Protein AF-A0A3C0BGJ5-F1 (afdb_monomer)

Solvent-accessible surface area (backbone atoms only — not comparable to full-atom values): 3930 Å² total; per-residue (Å²): 140,84,84,60,57,54,64,50,40,46,70,60,42,72,84,54,94,68,63,49,70,70,58,45,29,57,76,68,72,47,84,73,90,48,78,89,38,69,70,49,48,52,50,50,50,50,52,53,42,54,47,40,53,63,78,36,54,93,74,60,83,131

Mean predicted aligned error: 3.68 Å

Foldseek 3Di:
DDDDLQVLVCVLCVPDPDRDLVVLCVVVVNDQPDPPDPVSSVVSSVVSSVVSCVSCVVPDDD

pLDDT: mean 91.86, std 8.79, range [60.19, 97.75]

Sequence (62 aa):
KAIDTLNLSRWAYPTSAHHGLQYLAQAMNIEAKNAHRACDDARVCSEVFLRCIKDTESVQKL

Structure (mmCIF, N/CA/C/O backbone):
data_AF-A0A3C0BGJ5-F1
#
_entry.id   AF-A0A3C0BGJ5-F1
#
loop_
_atom_site.group_PDB
_atom_site.id
_atom_site.type_symbol
_atom_site.label_atom_id
_atom_site.label_alt_id
_atom_site.label_comp_id
_atom_site.label_asym_id
_atom_site.label_entity_id
_atom_site.label_seq_id
_atom_site.pdbx_PDB_ins_code
_atom_site.Cartn_x
_atom_site.Cartn_y
_atom_site.Cartn_z
_atom_site.occupancy
_atom_site.B_iso_or_equiv
_atom_site.auth_seq_id
_atom_site.auth_comp_id
_atom_site.auth_asym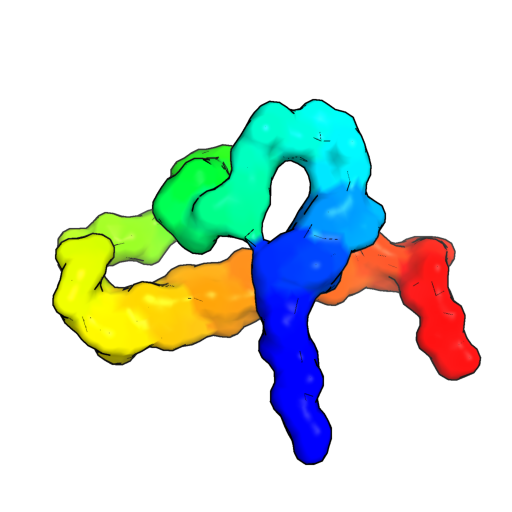_id
_atom_site.auth_atom_id
_atom_site.pdbx_PDB_model_num
ATOM 1 N N . LYS A 1 1 ? -15.579 -8.895 -9.361 1.00 79.00 1 LYS A N 1
ATOM 2 C CA . LYS A 1 1 ? -15.383 -7.532 -8.797 1.00 79.00 1 LYS A CA 1
ATOM 3 C C . LYS A 1 1 ? -13.920 -7.397 -8.393 1.00 79.00 1 LYS A C 1
ATOM 5 O O . LYS A 1 1 ? -13.348 -8.410 -8.018 1.00 79.00 1 LYS A O 1
ATOM 10 N N . ALA A 1 2 ? -13.335 -6.206 -8.495 1.00 88.00 2 ALA A N 1
ATOM 11 C CA . ALA A 1 2 ? -11.956 -5.929 -8.083 1.00 88.00 2 ALA A C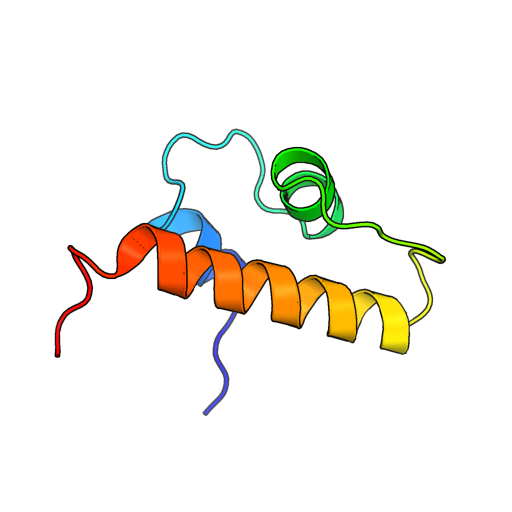A 1
ATOM 12 C C . ALA A 1 2 ? -11.946 -4.975 -6.878 1.00 88.00 2 ALA A C 1
ATOM 14 O O . ALA A 1 2 ? -12.911 -4.230 -6.693 1.00 88.00 2 ALA A O 1
ATOM 15 N N . ILE A 1 3 ? -10.880 -5.015 -6.074 1.00 91.25 3 ILE A N 1
ATOM 16 C CA . ILE A 1 3 ? -10.644 -4.072 -4.973 1.00 91.25 3 ILE A CA 1
ATOM 17 C C . ILE A 1 3 ? -9.612 -3.048 -5.436 1.00 91.25 3 ILE A C 1
ATOM 19 O O . ILE A 1 3 ? -8.574 -3.415 -5.980 1.00 91.25 3 ILE A O 1
ATOM 23 N N . ASP A 1 4 ? -9.903 -1.772 -5.203 1.00 94.75 4 ASP A N 1
ATOM 24 C CA . ASP A 1 4 ? -8.950 -0.689 -5.409 1.00 94.75 4 ASP A CA 1
ATOM 25 C C . ASP A 1 4 ? -8.122 -0.473 -4.133 1.00 94.75 4 ASP A C 1
ATOM 27 O O . ASP A 1 4 ? -8.614 0.067 -3.135 1.00 94.75 4 ASP A O 1
ATOM 31 N N . THR A 1 5 ? -6.856 -0.896 -4.171 1.00 95.56 5 THR A N 1
ATOM 32 C CA . THR A 1 5 ? -5.909 -0.767 -3.055 1.00 95.56 5 THR A CA 1
ATOM 33 C C . THR A 1 5 ? -5.690 0.691 -2.639 1.00 95.56 5 THR A C 1
ATOM 35 O O . THR A 1 5 ? -5.418 0.948 -1.468 1.00 95.56 5 THR A O 1
ATOM 38 N N . LEU A 1 6 ? -5.879 1.670 -3.537 1.00 95.94 6 LEU A N 1
ATOM 39 C CA . LEU A 1 6 ? -5.780 3.088 -3.184 1.00 95.94 6 LEU A CA 1
ATOM 40 C C . LEU A 1 6 ? -6.864 3.468 -2.171 1.00 95.94 6 LEU A C 1
ATOM 42 O O . LEU A 1 6 ? -6.567 4.031 -1.118 1.00 95.94 6 LEU A O 1
ATOM 46 N N . ASN A 1 7 ? -8.117 3.122 -2.466 1.00 96.31 7 ASN A N 1
ATOM 47 C CA . ASN A 1 7 ? -9.238 3.407 -1.573 1.00 96.31 7 ASN A CA 1
ATOM 48 C C . ASN A 1 7 ? -9.163 2.583 -0.285 1.00 96.31 7 ASN A C 1
ATOM 50 O O . ASN A 1 7 ? -9.433 3.120 0.789 1.00 96.31 7 ASN A O 1
ATOM 54 N N . LEU A 1 8 ? -8.718 1.326 -0.370 1.00 96.62 8 LEU A N 1
ATOM 55 C CA . LEU A 1 8 ? -8.463 0.510 0.817 1.00 96.62 8 LEU A CA 1
ATOM 56 C C . LEU A 1 8 ? -7.423 1.167 1.734 1.00 96.62 8 LEU A C 1
ATOM 58 O O . LEU A 1 8 ? -7.654 1.292 2.933 1.00 96.62 8 LEU A O 1
ATOM 62 N N . SER A 1 9 ? -6.308 1.641 1.174 1.00 97.50 9 SER A N 1
ATOM 63 C CA . SER A 1 9 ? -5.239 2.264 1.958 1.00 97.50 9 SER A CA 1
ATOM 64 C C . SER A 1 9 ? -5.667 3.580 2.618 1.00 97.50 9 SER A C 1
ATOM 66 O O . SER A 1 9 ? -5.189 3.891 3.702 1.00 97.50 9 SER A O 1
ATOM 68 N N . ARG A 1 10 ? -6.583 4.345 2.004 1.00 97.75 10 ARG A N 1
ATOM 69 C CA . ARG A 1 10 ? -7.172 5.561 2.602 1.00 97.75 10 ARG A CA 1
ATOM 70 C C . ARG A 1 10 ? -8.002 5.252 3.833 1.00 97.75 10 ARG A C 1
ATOM 72 O O . ARG A 1 10 ? -7.953 5.992 4.807 1.00 97.75 10 ARG A O 1
ATOM 79 N N . TRP A 1 11 ? -8.751 4.158 3.785 1.00 97.00 11 TRP A N 1
ATOM 80 C CA . TRP A 1 11 ? -9.494 3.684 4.942 1.00 97.00 11 TRP A CA 1
ATOM 81 C C . TRP A 1 11 ? -8.565 3.107 6.018 1.00 97.00 11 TRP A C 1
ATOM 83 O O . TRP A 1 11 ? -8.751 3.405 7.194 1.00 97.00 11 TRP A O 1
ATOM 93 N N . ALA A 1 12 ? -7.551 2.331 5.623 1.00 96.94 12 ALA A N 1
ATOM 94 C CA . ALA A 1 12 ? -6.612 1.705 6.553 1.00 96.94 12 ALA A CA 1
ATOM 95 C C . ALA A 1 12 ? -5.685 2.716 7.252 1.00 96.94 12 ALA A C 1
ATOM 97 O O . ALA A 1 12 ? -5.365 2.548 8.426 1.00 96.94 12 ALA A O 1
ATOM 98 N N . TYR A 1 13 ? -5.276 3.779 6.553 1.00 96.75 13 TYR A N 1
ATOM 99 C CA . TYR A 1 13 ? -4.306 4.767 7.038 1.00 96.75 13 TYR A CA 1
ATOM 100 C C . TYR A 1 13 ? -4.824 6.20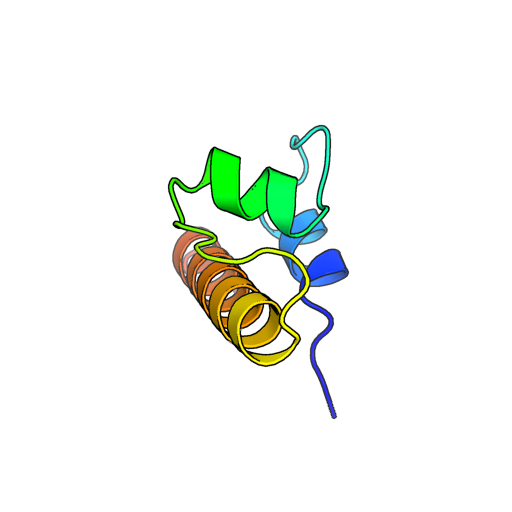5 6.864 1.00 96.75 13 TYR A C 1
ATOM 102 O O . TYR A 1 13 ? -4.229 6.988 6.122 1.00 96.75 13 TYR A O 1
ATOM 110 N N . PRO A 1 14 ? -5.916 6.598 7.541 1.00 96.12 14 PRO A N 1
ATOM 111 C CA . PRO A 1 14 ? -6.613 7.863 7.281 1.00 96.12 14 PRO A CA 1
ATOM 112 C C . PRO A 1 14 ? -5.787 9.120 7.597 1.00 96.12 14 PRO A C 1
ATOM 114 O O . PRO A 1 14 ? -6.129 10.212 7.155 1.00 96.12 14 PRO A O 1
ATOM 117 N N . THR A 1 15 ? -4.706 8.981 8.366 1.00 95.88 15 THR A N 1
ATOM 118 C CA . THR A 1 15 ? -3.783 10.067 8.724 1.00 95.88 15 THR A CA 1
ATOM 119 C C . THR A 1 15 ? -2.554 10.146 7.812 1.00 95.88 15 THR A C 1
ATOM 121 O O . THR A 1 15 ? -1.713 11.025 7.998 1.00 95.88 15 THR A O 1
ATOM 124 N N . SER A 1 16 ? -2.423 9.240 6.837 1.00 95.62 16 SER A N 1
ATOM 125 C CA . SER A 1 16 ? -1.305 9.232 5.894 1.00 95.62 16 SER A CA 1
ATOM 126 C C . SER A 1 16 ? -1.374 10.430 4.945 1.00 95.62 16 SER A C 1
ATOM 128 O O . SER A 1 16 ? -2.425 10.735 4.385 1.00 95.62 16 SER A O 1
ATOM 130 N N . ALA A 1 17 ? -0.241 11.098 4.713 1.00 93.56 17 ALA A N 1
ATOM 131 C CA . ALA A 1 17 ? -0.179 12.244 3.800 1.00 93.56 17 ALA A CA 1
ATOM 132 C C . ALA A 1 17 ? -0.395 11.839 2.330 1.00 93.56 17 ALA A C 1
ATOM 134 O O . ALA A 1 17 ? -0.944 12.603 1.534 1.00 93.56 17 ALA A O 1
ATOM 135 N N . HIS A 1 18 ? 0.033 10.628 1.963 1.00 96.38 18 HIS A N 1
ATOM 136 C CA . HIS A 1 18 ? -0.062 10.106 0.605 1.00 96.38 18 HIS A CA 1
ATOM 137 C C . HIS A 1 18 ? -0.455 8.626 0.602 1.00 96.38 18 HIS A C 1
ATOM 139 O O . HIS A 1 18 ? -0.216 7.887 1.554 1.00 96.38 18 HIS A O 1
ATOM 145 N N . HIS A 1 19 ? -1.048 8.189 -0.509 1.00 97.38 19 HIS A N 1
ATOM 146 C CA . HIS A 1 19 ? -1.524 6.813 -0.702 1.00 97.38 19 HIS A CA 1
ATOM 147 C C . HIS A 1 19 ? -1.057 6.199 -2.029 1.00 97.38 19 HIS A C 1
ATOM 149 O O . HIS A 1 19 ? -1.567 5.174 -2.471 1.00 97.38 19 HIS A O 1
ATOM 155 N N . GLY A 1 20 ? -0.097 6.842 -2.699 1.00 95.69 20 GLY A N 1
ATOM 156 C CA . GLY A 1 20 ? 0.509 6.289 -3.905 1.00 95.69 20 GLY A CA 1
ATOM 157 C C . GLY A 1 20 ? 1.305 5.025 -3.585 1.00 95.69 20 GLY A C 1
ATOM 158 O O . GLY A 1 20 ? 1.908 4.929 -2.516 1.00 95.69 20 GLY A O 1
ATOM 159 N N . LEU A 1 21 ? 1.341 4.082 -4.529 1.00 94.56 21 LEU A N 1
ATOM 160 C CA . LEU A 1 21 ? 1.968 2.771 -4.341 1.00 94.56 21 LEU A CA 1
ATOM 161 C C . LEU A 1 21 ? 3.414 2.876 -3.832 1.00 94.56 21 LEU A C 1
ATOM 163 O O . LEU A 1 21 ? 3.755 2.244 -2.840 1.00 94.56 21 LEU A O 1
ATOM 167 N N . GLN A 1 22 ? 4.230 3.730 -4.457 1.00 92.94 22 GLN A N 1
ATOM 168 C CA . GLN A 1 22 ? 5.634 3.912 -4.082 1.00 92.94 22 GLN A CA 1
ATOM 169 C C . GLN A 1 22 ? 5.800 4.493 -2.672 1.00 92.94 22 GLN A C 1
ATOM 171 O O . GLN A 1 22 ? 6.672 4.062 -1.922 1.00 92.94 22 GLN A O 1
ATOM 176 N N . TYR A 1 23 ? 4.948 5.455 -2.303 1.00 95.44 23 TYR A N 1
ATOM 177 C CA . TYR A 1 23 ? 4.975 6.068 -0.977 1.00 95.44 23 TYR A CA 1
ATOM 178 C C . TYR A 1 23 ? 4.608 5.049 0.103 1.00 95.44 23 TYR A C 1
ATOM 180 O O . TYR A 1 23 ? 5.316 4.923 1.098 1.00 95.44 23 TYR A O 1
ATOM 188 N N . LEU A 1 24 ? 3.529 4.289 -0.113 1.00 96.50 24 LEU A N 1
ATOM 189 C CA . LEU A 1 24 ? 3.099 3.252 0.822 1.00 96.50 24 LEU A CA 1
ATOM 190 C C . LEU A 1 24 ? 4.135 2.132 0.922 1.00 96.50 24 LEU A C 1
ATOM 192 O O . LEU A 1 24 ? 4.452 1.707 2.027 1.00 96.50 24 LEU A O 1
ATOM 196 N N . ALA A 1 25 ? 4.716 1.708 -0.201 1.00 95.00 25 ALA A N 1
ATOM 197 C CA . ALA A 1 25 ? 5.783 0.716 -0.210 1.00 95.00 25 ALA A CA 1
ATOM 198 C C . ALA A 1 25 ? 6.980 1.176 0.632 1.00 95.00 25 ALA A C 1
ATOM 200 O O . ALA A 1 25 ? 7.426 0.444 1.513 1.00 95.00 25 ALA A O 1
ATOM 201 N N . GLN A 1 26 ? 7.434 2.419 0.446 1.00 94.94 26 GLN A N 1
ATOM 202 C CA . GLN A 1 26 ? 8.511 2.994 1.250 1.00 94.94 26 GLN A CA 1
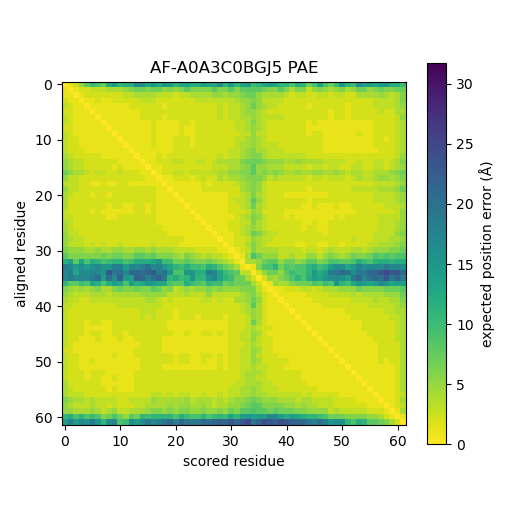ATOM 203 C C . GLN A 1 26 ? 8.138 3.071 2.739 1.00 94.94 26 GLN A C 1
ATOM 205 O O . GLN A 1 26 ? 8.919 2.639 3.583 1.00 94.94 26 GLN A O 1
ATOM 210 N N . ALA A 1 27 ? 6.941 3.565 3.072 1.00 95.19 27 ALA A N 1
ATOM 211 C CA . ALA A 1 27 ? 6.469 3.668 4.455 1.00 95.19 27 ALA A CA 1
ATOM 212 C C . ALA A 1 27 ? 6.350 2.297 5.151 1.00 95.19 27 ALA A C 1
ATOM 214 O O . ALA A 1 27 ? 6.526 2.190 6.363 1.00 95.19 27 ALA A O 1
ATOM 215 N N . MET A 1 28 ? 6.072 1.242 4.384 1.00 95.25 28 MET A N 1
ATOM 216 C CA . MET A 1 28 ? 5.917 -0.130 4.871 1.00 95.25 28 MET A CA 1
ATOM 217 C C . MET A 1 28 ? 7.210 -0.953 4.811 1.00 95.25 28 MET A C 1
ATOM 219 O O . MET A 1 28 ? 7.180 -2.121 5.201 1.00 95.25 28 MET A O 1
ATOM 223 N N . ASN A 1 29 ? 8.325 -0.366 4.356 1.00 95.56 29 ASN A N 1
ATOM 224 C CA . ASN A 1 29 ? 9.587 -1.056 4.062 1.00 95.56 29 ASN A CA 1
ATOM 225 C C . ASN A 1 29 ? 9.438 -2.220 3.058 1.00 95.56 29 ASN A C 1
ATOM 227 O O . ASN A 1 29 ? 10.088 -3.255 3.189 1.00 95.56 29 ASN A O 1
ATOM 231 N N . ILE A 1 30 ? 8.577 -2.055 2.052 1.00 94.50 30 ILE A N 1
ATOM 232 C CA . ILE A 1 30 ? 8.422 -2.978 0.925 1.00 94.50 30 ILE A CA 1
ATOM 233 C C . ILE A 1 30 ? 9.407 -2.571 -0.173 1.00 94.50 30 ILE A C 1
ATOM 235 O O . ILE A 1 30 ? 9.377 -1.447 -0.677 1.00 94.50 30 ILE A O 1
ATOM 239 N N . GLU A 1 31 ? 10.277 -3.496 -0.568 1.00 90.69 31 GLU A N 1
ATOM 240 C CA . GLU A 1 31 ? 11.255 -3.261 -1.628 1.00 90.69 31 GLU A CA 1
ATOM 241 C C . GLU A 1 31 ? 10.558 -3.190 -2.998 1.00 90.69 31 GLU A C 1
ATOM 243 O O . GLU A 1 31 ? 9.891 -4.141 -3.416 1.00 90.69 31 GLU A O 1
ATOM 248 N N . ALA A 1 32 ? 10.752 -2.088 -3.725 1.00 85.38 32 ALA A N 1
ATOM 249 C CA . ALA A 1 32 ? 10.415 -1.956 -5.142 1.00 85.38 32 ALA A CA 1
ATOM 250 C C . ALA A 1 32 ? 11.721 -2.037 -5.943 1.00 85.38 32 ALA A C 1
ATOM 252 O O . ALA A 1 32 ? 12.515 -1.098 -5.943 1.00 85.38 32 ALA A O 1
ATOM 253 N N . LYS A 1 33 ? 11.984 -3.191 -6.565 1.00 74.50 33 LYS A N 1
ATOM 254 C CA . LYS A 1 33 ? 13.281 -3.494 -7.197 1.00 74.50 33 LYS A CA 1
ATOM 255 C C . LYS A 1 33 ? 13.446 -2.773 -8.525 1.00 74.50 33 LYS A C 1
ATOM 257 O O . LYS A 1 33 ? 14.533 -2.319 -8.850 1.00 74.50 33 LYS A O 1
ATOM 262 N N . ASN A 1 34 ? 12.369 -2.713 -9.301 1.00 74.44 34 ASN A N 1
ATOM 263 C CA . ASN A 1 34 ? 12.303 -2.034 -10.586 1.00 74.44 34 ASN A CA 1
ATOM 264 C C . ASN A 1 34 ? 10.914 -1.410 -10.707 1.00 74.44 34 ASN A C 1
ATOM 266 O O . ASN A 1 34 ? 10.075 -1.912 -11.466 1.00 74.44 34 ASN A O 1
ATOM 270 N N . ALA A 1 3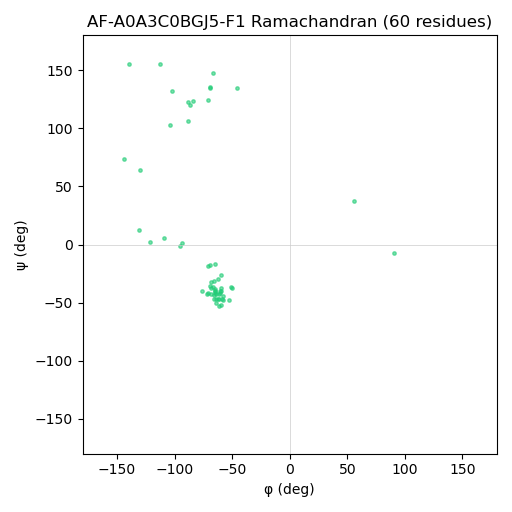5 ? 10.685 -0.326 -9.958 1.00 60.75 35 ALA A N 1
ATOM 271 C CA . ALA A 1 35 ? 9.546 0.553 -10.198 1.00 60.75 35 ALA A CA 1
ATOM 272 C C . ALA A 1 35 ? 9.472 0.830 -11.712 1.00 60.75 35 ALA A C 1
ATO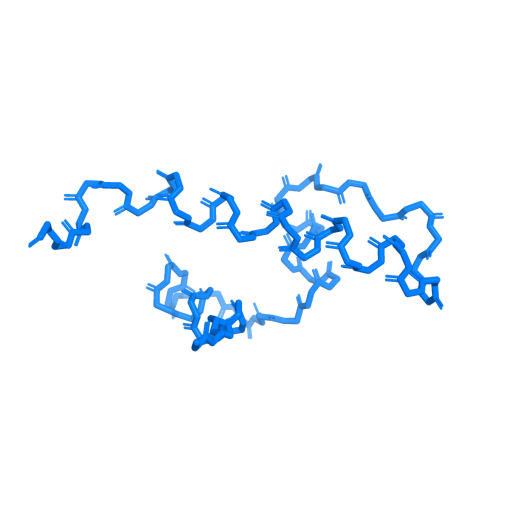M 274 O O . ALA A 1 35 ? 10.516 1.029 -12.335 1.00 60.75 35 ALA A O 1
ATOM 275 N N . HIS A 1 36 ? 8.275 0.755 -12.306 1.00 62.31 36 HIS A N 1
ATOM 276 C CA . HIS A 1 36 ? 7.987 0.820 -13.757 1.00 62.31 36 HIS A CA 1
ATOM 277 C C . HIS A 1 36 ? 7.957 -0.512 -14.525 1.00 62.31 36 HIS A C 1
ATOM 279 O O . HIS A 1 36 ? 7.536 -0.524 -15.685 1.00 62.31 36 HIS A O 1
ATOM 285 N N . ARG A 1 37 ? 8.331 -1.652 -13.924 1.00 80.75 37 ARG A N 1
ATOM 286 C CA . ARG A 1 37 ? 7.927 -2.956 -14.478 1.00 80.75 37 ARG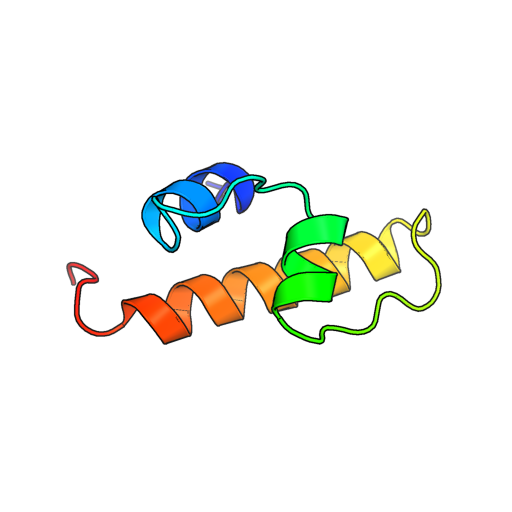 A CA 1
ATOM 287 C C . ARG A 1 37 ? 6.562 -3.326 -13.921 1.00 80.75 37 ARG A C 1
ATOM 289 O O . ARG A 1 37 ? 6.444 -3.566 -12.727 1.00 80.75 37 ARG A O 1
ATOM 296 N N . ALA A 1 38 ? 5.580 -3.511 -14.801 1.00 85.75 38 ALA A N 1
ATOM 297 C CA . ALA A 1 38 ? 4.213 -3.866 -14.413 1.00 85.75 38 ALA A CA 1
ATOM 298 C C . ALA A 1 38 ? 4.134 -5.079 -13.462 1.00 85.75 38 ALA A C 1
ATOM 300 O O . ALA A 1 38 ? 3.322 -5.089 -12.543 1.00 85.75 38 ALA A O 1
ATOM 301 N N . CYS A 1 39 ? 5.002 -6.086 -13.634 1.00 88.56 39 CYS A N 1
ATOM 302 C CA . CYS A 1 39 ? 5.068 -7.228 -12.715 1.00 88.56 39 CYS A CA 1
ATOM 303 C C . CYS A 1 39 ? 5.566 -6.849 -11.311 1.00 88.56 39 CYS A C 1
ATOM 305 O O . CYS A 1 39 ? 5.099 -7.421 -10.329 1.00 88.56 39 CYS A O 1
ATOM 307 N N . ASP A 1 40 ? 6.516 -5.917 -11.210 1.00 89.25 40 ASP A N 1
ATOM 308 C CA . ASP A 1 40 ? 7.011 -5.446 -9.915 1.00 89.25 40 ASP A CA 1
ATOM 309 C C . ASP A 1 40 ? 5.955 -4.575 -9.228 1.00 89.25 40 ASP A C 1
ATOM 311 O O . ASP A 1 40 ? 5.655 -4.799 -8.060 1.00 89.25 40 ASP A O 1
ATOM 315 N N . ASP A 1 41 ? 5.302 -3.684 -9.980 1.00 90.44 41 ASP A N 1
ATOM 316 C CA . ASP A 1 41 ? 4.197 -2.862 -9.476 1.00 90.44 41 ASP A CA 1
ATOM 317 C C . ASP A 1 41 ? 3.027 -3.737 -8.989 1.00 90.44 41 ASP A C 1
ATOM 319 O O . ASP A 1 41 ? 2.457 -3.479 -7.929 1.00 90.44 41 ASP A O 1
ATOM 323 N N . ALA A 1 42 ? 2.697 -4.820 -9.704 1.00 93.94 42 ALA A N 1
ATOM 324 C CA . ALA A 1 42 ? 1.669 -5.774 -9.285 1.00 93.94 42 ALA A CA 1
ATOM 325 C C . ALA A 1 4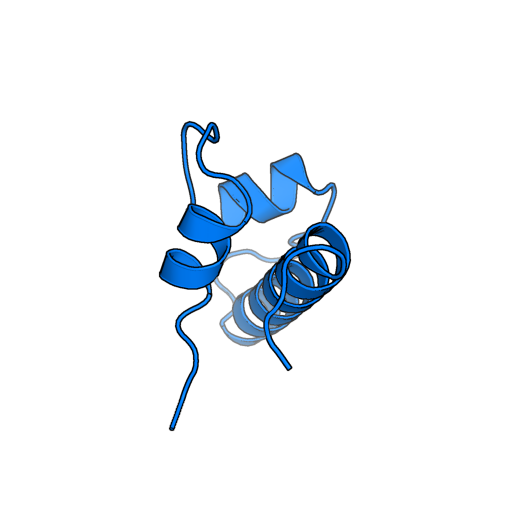2 ? 2.044 -6.506 -7.986 1.00 93.94 42 ALA A C 1
ATOM 327 O O . ALA A 1 42 ? 1.206 -6.637 -7.090 1.00 93.94 42 ALA A O 1
ATOM 328 N N . ARG A 1 43 ? 3.305 -6.943 -7.852 1.00 95.19 43 ARG A N 1
ATOM 329 C CA . ARG A 1 43 ? 3.813 -7.561 -6.619 1.00 95.19 43 ARG A CA 1
ATOM 330 C C . ARG A 1 43 ? 3.730 -6.579 -5.450 1.00 95.19 43 ARG A C 1
ATOM 332 O O . ARG A 1 43 ? 3.106 -6.904 -4.442 1.00 95.19 43 ARG A O 1
ATOM 339 N N . VAL A 1 44 ? 4.279 -5.374 -5.597 1.00 95.62 44 VAL A N 1
ATOM 340 C CA . VAL A 1 44 ? 4.251 -4.344 -4.546 1.00 95.62 44 VAL A CA 1
ATOM 341 C C . VAL A 1 44 ? 2.807 -3.980 -4.184 1.00 95.62 44 VAL A C 1
ATOM 343 O O . VAL A 1 44 ? 2.482 -3.866 -3.005 1.00 95.62 44 VAL A O 1
ATOM 346 N N . CYS A 1 45 ? 1.905 -3.880 -5.166 1.00 96.38 45 CYS A N 1
ATOM 347 C CA . CYS A 1 45 ? 0.481 -3.635 -4.925 1.00 96.38 45 CYS A CA 1
ATOM 348 C C . CYS A 1 45 ? -0.162 -4.745 -4.084 1.00 96.38 45 CYS A C 1
ATOM 350 O O . CYS A 1 45 ? -0.916 -4.449 -3.156 1.00 96.38 45 CYS A O 1
ATOM 352 N N . SER A 1 46 ? 0.173 -6.012 -4.355 1.00 96.88 46 SER A N 1
ATOM 353 C CA . SER A 1 46 ? -0.323 -7.142 -3.563 1.00 96.88 46 SER A CA 1
ATOM 354 C C . SER A 1 46 ? 0.182 -7.111 -2.117 1.00 96.88 46 SER A C 1
ATOM 356 O O . SER A 1 46 ? -0.588 -7.365 -1.194 1.00 96.88 46 SER A O 1
ATOM 358 N N . GLU A 1 47 ? 1.438 -6.720 -1.897 1.00 97.56 47 GLU A N 1
ATOM 359 C CA . GLU A 1 47 ? 2.012 -6.608 -0.554 1.00 97.56 47 GLU A CA 1
ATOM 360 C C . GLU A 1 47 ? 1.378 -5.458 0.237 1.00 97.56 47 GLU A C 1
ATOM 362 O O . GLU A 1 47 ? 1.002 -5.643 1.396 1.00 97.56 47 GLU A O 1
ATOM 367 N N . VAL A 1 48 ? 1.164 -4.301 -0.401 1.00 97.62 48 VAL A N 1
ATOM 368 C CA . VAL A 1 48 ? 0.432 -3.175 0.203 1.00 97.62 48 VAL A CA 1
ATOM 369 C C . VAL A 1 48 ? -1.004 -3.579 0.544 1.00 97.62 48 VAL A C 1
ATOM 371 O O . VAL A 1 48 ? -1.484 -3.265 1.632 1.00 97.62 48 VAL A O 1
ATOM 374 N N . PHE A 1 49 ? -1.687 -4.308 -0.343 1.00 97.75 49 PHE A N 1
ATOM 375 C CA . PHE A 1 49 ? -3.033 -4.820 -0.082 1.00 97.75 49 PHE A CA 1
ATOM 376 C C . PHE A 1 49 ? -3.061 -5.736 1.148 1.00 97.75 49 PHE A C 1
ATOM 378 O O . PHE A 1 49 ? -3.838 -5.496 2.073 1.00 97.75 49 PHE A O 1
ATOM 385 N N . LEU A 1 50 ? -2.186 -6.746 1.196 1.00 97.75 50 LEU A N 1
ATOM 386 C CA . LEU A 1 50 ? -2.103 -7.673 2.329 1.00 97.75 50 LEU A CA 1
ATOM 387 C C . LEU A 1 50 ? -1.782 -6.942 3.633 1.00 97.75 50 LEU A C 1
ATOM 389 O O . LEU A 1 50 ? -2.333 -7.280 4.681 1.00 97.75 50 LEU A O 1
ATOM 393 N N . ARG A 1 51 ? -0.932 -5.912 3.570 1.00 97.56 51 ARG A N 1
ATOM 394 C CA . ARG A 1 51 ? -0.606 -5.087 4.730 1.00 97.56 51 ARG A CA 1
ATOM 395 C C . ARG A 1 51 ? -1.811 -4.291 5.230 1.00 97.56 51 ARG A C 1
ATOM 397 O O . ARG A 1 51 ? -2.071 -4.318 6.428 1.00 97.56 51 ARG A O 1
ATOM 404 N N . CYS A 1 52 ? -2.591 -3.685 4.331 1.00 97.12 52 CYS A N 1
ATOM 405 C CA . CYS A 1 52 ? -3.832 -2.996 4.698 1.00 97.12 52 CYS A CA 1
ATOM 406 C C . CYS A 1 52 ? -4.810 -3.944 5.402 1.00 97.12 52 CYS A C 1
ATOM 408 O O . CYS A 1 52 ? -5.394 -3.577 6.418 1.00 97.12 52 CYS A O 1
ATOM 410 N N . ILE A 1 53 ? -4.984 -5.163 4.876 1.00 96.62 53 ILE A N 1
ATOM 411 C CA . ILE A 1 53 ? -5.876 -6.161 5.478 1.00 96.62 53 ILE A CA 1
ATOM 412 C C . ILE A 1 53 ? -5.381 -6.564 6.867 1.00 96.62 53 ILE A C 1
ATOM 414 O O . ILE A 1 53 ? -6.160 -6.566 7.814 1.00 96.62 53 ILE A O 1
ATOM 418 N N . LYS A 1 54 ? -4.087 -6.854 7.006 1.00 96.88 54 LYS A N 1
ATOM 419 C CA . LYS A 1 54 ? -3.499 -7.252 8.285 1.00 96.88 54 LYS A CA 1
ATOM 420 C C . LYS A 1 54 ? -3.612 -6.155 9.345 1.00 96.88 54 LYS A C 1
ATOM 422 O O . LYS A 1 54 ? -4.023 -6.422 10.466 1.00 96.88 54 LYS A O 1
ATOM 427 N N . ASP A 1 55 ? -3.271 -4.918 8.995 1.00 96.62 55 ASP A N 1
ATOM 428 C CA . ASP A 1 55 ? -3.230 -3.812 9.959 1.00 96.62 55 ASP A CA 1
ATOM 429 C C . ASP A 1 55 ? -4.634 -3.381 10.424 1.00 96.62 55 ASP A C 1
ATOM 431 O O . ASP A 1 55 ? -4.776 -2.740 11.463 1.00 96.62 55 ASP A O 1
ATOM 435 N N . THR A 1 56 ? -5.677 -3.741 9.673 1.00 96.62 56 THR A N 1
ATOM 436 C CA . THR A 1 56 ? -7.070 -3.373 9.969 1.00 96.62 56 THR A CA 1
ATOM 437 C C . THR A 1 56 ? -7.932 -4.541 10.437 1.00 96.62 56 THR A C 1
ATOM 43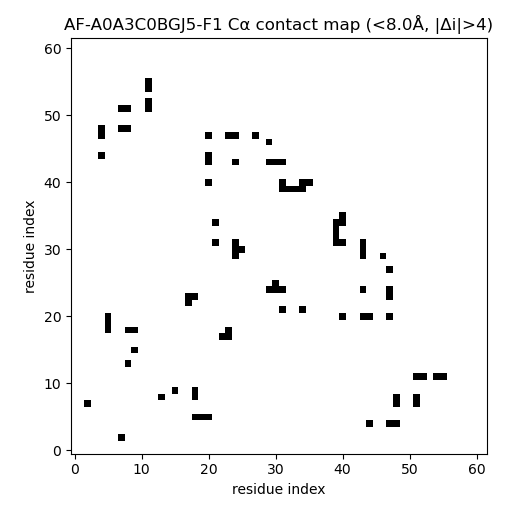9 O O . THR A 1 56 ? -9.133 -4.365 10.636 1.00 96.62 56 THR A O 1
ATOM 442 N N . GLU A 1 57 ? -7.344 -5.720 10.644 1.00 96.00 57 GLU A N 1
ATOM 443 C CA . GLU A 1 57 ? -8.045 -6.961 10.996 1.00 96.00 57 GLU A CA 1
ATOM 444 C C . GLU A 1 57 ? -9.023 -6.785 12.174 1.00 96.00 57 GLU A C 1
ATOM 446 O O . GLU A 1 57 ? -10.140 -7.292 12.140 1.00 96.00 57 GLU A O 1
ATOM 451 N N . SER A 1 58 ? -8.666 -5.975 13.176 1.00 95.50 58 SER A N 1
ATOM 452 C CA . SER A 1 58 ? -9.488 -5.723 14.370 1.00 95.50 58 SER A CA 1
ATOM 453 C C . SER A 1 58 ? -10.766 -4.908 14.133 1.00 95.50 58 SER A C 1
ATOM 455 O O . SER A 1 58 ? -11.648 -4.897 14.991 1.00 95.50 58 SER A O 1
ATOM 457 N N . VAL A 1 59 ? -10.872 -4.205 13.003 1.00 93.88 59 VAL A N 1
ATOM 458 C CA . VAL A 1 59 ? -11.992 -3.302 12.677 1.00 93.88 59 VAL A CA 1
ATOM 459 C C . VAL A 1 59 ? -12.714 -3.690 11.385 1.00 93.88 59 VAL A C 1
ATOM 461 O O . VAL A 1 59 ? -13.650 -3.003 10.964 1.00 93.88 59 VAL A O 1
ATOM 464 N N . GLN A 1 60 ? -12.298 -4.786 10.744 1.00 89.94 60 GLN A N 1
ATOM 465 C CA . GLN A 1 60 ? -12.987 -5.345 9.586 1.00 89.94 60 GLN A CA 1
ATOM 466 C C . GLN A 1 60 ? -14.334 -5.936 10.007 1.00 89.94 60 GLN A C 1
ATOM 468 O O . GLN A 1 60 ? -14.450 -6.637 11.009 1.00 89.94 60 GLN A O 1
ATOM 473 N N . LYS A 1 61 ? -15.376 -5.638 9.228 1.00 82.69 61 LYS A N 1
ATOM 474 C CA . LYS A 1 61 ? -16.694 -6.249 9.408 1.00 82.69 61 LYS A CA 1
ATOM 475 C C . LYS A 1 61 ? -16.700 -7.593 8.679 1.00 82.69 61 LYS A C 1
ATOM 477 O O . LYS A 1 61 ? -16.403 -7.612 7.484 1.00 82.69 61 LYS A O 1
ATOM 482 N N . LEU A 1 62 ? -17.011 -8.666 9.407 1.00 60.19 62 LEU A N 1
ATOM 483 C CA . LEU A 1 62 ? -17.320 -9.989 8.851 1.00 60.19 62 LEU A CA 1
ATOM 484 C C . LEU A 1 62 ? -18.635 -9.960 8.062 1.00 60.19 62 LEU A C 1
ATOM 486 O O . LEU A 1 62 ? -19.570 -9.253 8.510 1.00 60.19 62 LEU A O 1
#

Secondary structure (DSSP, 8-state):
----HHHHHHHH-TT-S---HHHHHHHTT---SSTT-HHHHHHHHHHHHHHHHHHTGGG---

Radius of gyration: 11.66 Å; Cα contacts (8 Å, |Δi|>4): 47; chains: 1; bounding box: 31×22×29 Å